Protein AF-A0A6B3N991-F1 (afdb_monomer_lite)

Secondary structure (DSSP, 8-state):
------TT-EEETTEE--TTTT------TTPEEEETTTEEEE----SS---------GGGG----

pLDDT: mean 70.73, std 15.06, range [37.97, 91.69]

Organism: NCBI:txid2607765

Sequence (65 aa):
MNWTGSKNGTYINARPINYRRPSFHPLRHGDHLFLGASCRFHFLEITSAQKIPNTPSEADKTTMW

Structure (mmCIF, N/CA/C/O backbone):
data_AF-A0A6B3N991-F1
#
_entry.id   AF-A0A6B3N991-F1
#
loop_
_atom_site.group_PDB
_atom_site.id
_atom_site.type_symbol
_atom_site.label_atom_id
_atom_site.label_alt_id
_atom_site.label_comp_id
_atom_site.label_asym_id
_atom_site.label_entity_id
_atom_site.label_seq_id
_atom_site.pdbx_PDB_ins_code
_atom_site.Cartn_x
_atom_site.Cartn_y
_atom_site.Cartn_z
_atom_site.occupancy
_atom_site.B_iso_or_equiv
_atom_site.auth_seq_id
_atom_site.auth_comp_id
_atom_site.auth_asym_id
_atom_site.auth_atom_id
_atom_site.pdbx_PDB_model_num
ATOM 1 N N . MET A 1 1 ? 13.322 18.069 0.108 1.00 37.97 1 MET A N 1
ATOM 2 C CA . MET A 1 1 ? 13.169 16.611 0.312 1.00 37.97 1 MET A CA 1
ATOM 3 C C . MET A 1 1 ? 12.220 16.110 -0.772 1.00 37.97 1 MET A C 1
ATOM 5 O O . MET A 1 1 ? 11.030 16.379 -0.689 1.00 37.97 1 MET A O 1
ATOM 9 N N . ASN A 1 2 ? 12.741 15.528 -1.856 1.00 41.09 2 ASN A N 1
ATOM 10 C CA . ASN A 1 2 ? 11.924 15.067 -2.985 1.00 41.09 2 ASN A CA 1
ATOM 11 C C . ASN A 1 2 ? 11.358 13.682 -2.653 1.00 41.09 2 ASN A C 1
ATOM 13 O O . ASN A 1 2 ? 12.025 12.675 -2.862 1.00 41.09 2 ASN A O 1
ATOM 17 N N . TRP A 1 3 ? 10.128 13.632 -2.140 1.00 39.66 3 TRP A N 1
ATOM 18 C CA . TRP A 1 3 ? 9.366 12.400 -1.868 1.00 39.66 3 TRP A CA 1
ATOM 19 C C . TRP A 1 3 ? 8.900 11.684 -3.155 1.00 39.66 3 TRP A C 1
ATOM 21 O O . TRP A 1 3 ? 7.884 10.992 -3.179 1.00 39.66 3 TRP A O 1
ATOM 31 N N . THR A 1 4 ? 9.600 11.881 -4.273 1.00 46.97 4 THR A N 1
ATOM 32 C CA . THR A 1 4 ? 9.171 11.427 -5.594 1.00 46.97 4 THR A CA 1
ATOM 33 C C . THR A 1 4 ? 9.463 9.944 -5.770 1.00 46.97 4 THR A C 1
ATOM 35 O O . THR A 1 4 ? 10.523 9.593 -6.274 1.00 46.97 4 THR A O 1
ATOM 38 N N . GLY A 1 5 ? 8.502 9.109 -5.367 1.00 57.34 5 GLY A N 1
ATOM 39 C CA . GLY A 1 5 ? 8.266 7.753 -5.872 1.00 57.34 5 GLY A CA 1
ATOM 40 C C . GLY A 1 5 ? 9.395 6.740 -5.664 1.00 57.34 5 GLY A C 1
ATOM 41 O O . GLY A 1 5 ? 10.490 6.864 -6.203 1.00 57.34 5 GLY A O 1
ATOM 42 N N . SER A 1 6 ? 9.100 5.645 -4.962 1.00 61.97 6 SER A N 1
ATOM 43 C CA . SER A 1 6 ? 9.980 4.472 -4.974 1.00 61.97 6 SER A CA 1
ATOM 44 C C . SER A 1 6 ? 10.188 3.996 -6.421 1.00 61.97 6 SER A C 1
ATOM 46 O O . SER A 1 6 ? 9.238 3.556 -7.069 1.00 61.97 6 SER A O 1
ATOM 48 N N . LYS A 1 7 ? 11.428 4.059 -6.935 1.00 67.19 7 LYS A N 1
ATOM 49 C CA . LYS A 1 7 ? 11.789 3.527 -8.269 1.00 67.19 7 LYS A CA 1
ATOM 50 C C . LYS A 1 7 ? 11.520 2.024 -8.387 1.00 67.19 7 LYS A C 1
ATOM 52 O O . LYS A 1 7 ? 11.280 1.536 -9.484 1.00 67.19 7 LYS A O 1
ATOM 57 N N . ASN A 1 8 ? 11.520 1.321 -7.255 1.00 71.38 8 ASN A N 1
ATOM 58 C CA . ASN A 1 8 ? 11.277 -0.119 -7.175 1.00 71.38 8 ASN A CA 1
ATOM 59 C C . ASN A 1 8 ? 9.777 -0.467 -7.219 1.00 71.38 8 ASN A C 1
ATOM 61 O O . ASN A 1 8 ? 9.418 -1.642 -7.216 1.00 71.38 8 ASN A O 1
ATOM 65 N N . GLY A 1 9 ? 8.905 0.545 -7.277 1.00 75.94 9 GLY A N 1
ATOM 66 C CA . GLY A 1 9 ? 7.458 0.390 -7.280 1.00 75.94 9 GLY A CA 1
ATOM 67 C C . GLY A 1 9 ? 6.883 0.217 -5.876 1.00 75.94 9 GLY A C 1
ATOM 68 O O . GLY A 1 9 ? 7.489 -0.386 -4.987 1.00 75.94 9 GLY A O 1
ATOM 69 N N . THR A 1 10 ? 5.686 0.765 -5.696 1.00 80.81 10 THR A N 1
ATOM 70 C CA . THR A 1 10 ? 4.827 0.526 -4.537 1.00 80.81 10 THR A CA 1
ATOM 71 C C . THR A 1 10 ? 3.535 -0.079 -5.056 1.00 80.81 10 THR A C 1
ATOM 73 O O . THR A 1 10 ? 2.976 0.432 -6.031 1.00 80.81 10 THR A O 1
ATOM 76 N N . TYR A 1 11 ? 3.055 -1.139 -4.413 1.00 84.31 11 TYR A N 1
ATOM 77 C CA . TYR A 1 11 ? 1.818 -1.809 -4.797 1.00 84.31 11 TYR A CA 1
ATOM 78 C C . TYR A 1 11 ? 0.867 -1.909 -3.610 1.00 84.31 11 TYR A C 1
ATOM 80 O O . TYR A 1 11 ? 1.301 -2.116 -2.477 1.00 84.31 11 TYR A O 1
ATOM 88 N N . ILE A 1 12 ? -0.427 -1.808 -3.895 1.00 87.50 12 ILE A N 1
ATOM 89 C CA . ILE A 1 12 ? -1.518 -2.080 -2.956 1.00 87.50 12 ILE A CA 1
ATOM 90 C C . ILE A 1 12 ? -2.348 -3.197 -3.564 1.00 87.50 12 ILE A C 1
ATOM 92 O O . ILE A 1 12 ? -2.780 -3.077 -4.711 1.00 87.50 12 ILE A O 1
ATOM 96 N N . ASN A 1 13 ? -2.547 -4.294 -2.836 1.00 87.31 13 ASN A N 1
ATOM 97 C CA . ASN A 1 13 ? -3.310 -5.451 -3.314 1.00 87.31 13 ASN A CA 1
ATOM 98 C C . ASN A 1 13 ? -2.835 -5.923 -4.707 1.00 87.31 13 ASN A C 1
ATOM 100 O O . ASN A 1 13 ? -3.635 -6.139 -5.616 1.00 87.31 13 ASN A O 1
ATOM 104 N N . ALA A 1 14 ? -1.508 -6.009 -4.881 1.00 84.94 14 ALA A N 1
ATOM 105 C CA . ALA A 1 14 ? -0.813 -6.335 -6.135 1.00 84.94 14 ALA A CA 1
ATOM 106 C C . ALA A 1 14 ? -1.021 -5.347 -7.308 1.00 84.94 14 ALA A C 1
ATOM 108 O O . ALA A 1 14 ? -0.635 -5.640 -8.439 1.00 84.94 14 ALA A O 1
ATOM 109 N N . ARG A 1 15 ? -1.579 -4.153 -7.063 1.00 82.88 15 ARG A N 1
ATOM 110 C CA . ARG A 1 15 ? -1.763 -3.097 -8.073 1.00 82.88 15 ARG A CA 1
ATOM 111 C C . ARG A 1 15 ? -0.755 -1.965 -7.871 1.00 82.88 15 ARG A C 1
ATOM 113 O O . ARG A 1 15 ? -0.647 -1.468 -6.751 1.00 82.88 15 ARG A O 1
ATOM 120 N N . PRO A 1 16 ? -0.027 -1.531 -8.914 1.00 80.44 16 PRO A N 1
ATOM 121 C CA . PRO A 1 16 ? 0.963 -0.469 -8.777 1.00 80.44 16 PRO A CA 1
ATOM 122 C C . PRO A 1 16 ? 0.295 0.878 -8.481 1.00 80.44 16 PRO A C 1
ATOM 124 O O . PRO A 1 16 ? -0.663 1.269 -9.152 1.00 80.44 16 PRO A O 1
ATOM 127 N N . ILE A 1 17 ? 0.839 1.623 -7.519 1.00 78.25 17 ILE A N 1
ATOM 128 C CA . ILE A 1 17 ? 0.485 3.028 -7.313 1.00 78.25 17 ILE A CA 1
ATOM 129 C C . ILE A 1 17 ? 1.288 3.854 -8.322 1.00 78.25 17 ILE A C 1
ATOM 131 O O . ILE A 1 17 ? 2.518 3.920 -8.264 1.00 78.25 17 ILE A O 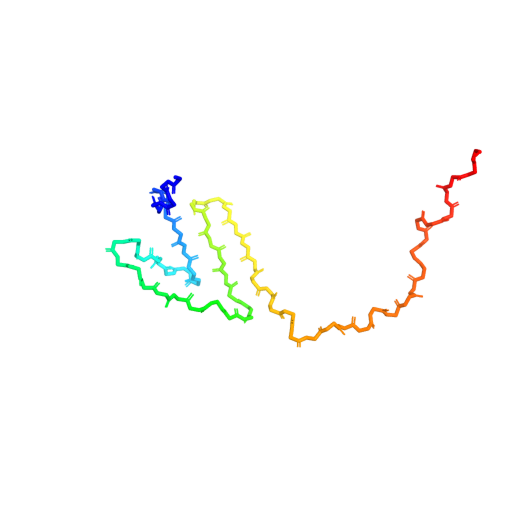1
ATOM 135 N N . ASN A 1 18 ? 0.600 4.481 -9.274 1.00 69.19 18 ASN A N 1
ATOM 136 C CA . ASN A 1 18 ? 1.249 5.324 -10.272 1.00 69.19 18 ASN A CA 1
ATOM 137 C C . ASN A 1 18 ? 1.779 6.604 -9.621 1.00 69.19 18 ASN A C 1
ATOM 139 O O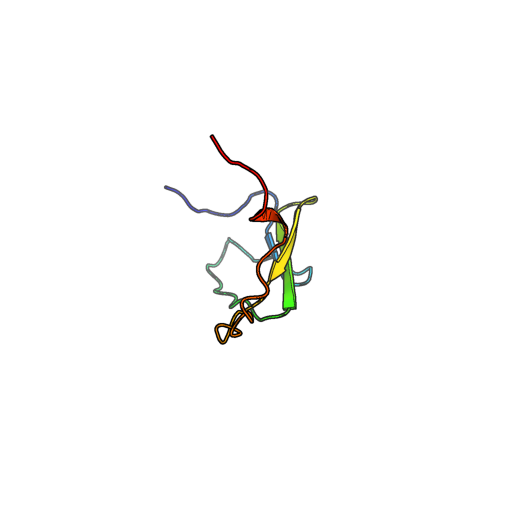 . ASN A 1 18 ? 1.014 7.508 -9.335 1.00 69.19 18 ASN A O 1
ATOM 143 N N . TYR A 1 19 ? 3.095 6.731 -9.463 1.00 64.06 19 TYR A N 1
ATOM 144 C CA . TYR A 1 19 ? 3.731 7.944 -8.925 1.00 64.06 19 TYR A CA 1
ATOM 145 C C . TYR A 1 19 ? 3.706 9.135 -9.902 1.00 64.06 19 TYR A C 1
ATOM 147 O O . TYR A 1 19 ? 3.948 10.271 -9.503 1.00 64.06 19 TYR A O 1
ATOM 155 N N . ARG A 1 20 ? 3.437 8.889 -11.197 1.00 60.78 20 ARG A N 1
ATOM 156 C CA . ARG A 1 20 ? 3.406 9.924 -12.252 1.00 60.78 20 ARG A CA 1
ATOM 157 C C . ARG A 1 20 ? 2.174 10.825 -12.191 1.00 60.78 20 ARG A C 1
ATOM 159 O O . ARG A 1 20 ? 2.163 11.887 -12.804 1.00 60.78 20 ARG A O 1
ATOM 166 N N . ARG A 1 21 ? 1.136 10.401 -11.478 1.00 61.78 21 ARG A N 1
ATOM 167 C CA . ARG A 1 21 ? -0.001 11.239 -11.108 1.00 61.78 21 ARG A CA 1
ATOM 168 C C . ARG A 1 21 ? -0.131 11.098 -9.602 1.00 61.78 21 ARG A C 1
ATOM 170 O O . ARG A 1 21 ? -0.157 9.961 -9.157 1.00 61.78 21 ARG A O 1
ATOM 177 N N . PRO A 1 22 ? -0.210 12.173 -8.811 1.00 58.03 22 PRO A N 1
ATOM 178 C CA . PRO A 1 22 ? -0.551 12.058 -7.399 1.00 58.03 22 PRO A CA 1
ATOM 179 C C . PRO A 1 22 ? -2.007 11.577 -7.281 1.00 58.03 22 PRO A C 1
ATOM 181 O O . PRO A 1 22 ? -2.921 12.342 -7.000 1.00 58.03 22 PRO A O 1
ATOM 184 N N . SER A 1 23 ? -2.252 10.302 -7.580 1.00 61.22 23 SER A N 1
ATOM 185 C CA . SER A 1 23 ? -3.511 9.638 -7.309 1.00 61.22 23 SER A CA 1
ATOM 186 C C . SER A 1 23 ? -3.467 9.259 -5.843 1.00 61.22 23 SER A C 1
ATOM 188 O O . SER A 1 23 ? -2.738 8.347 -5.451 1.00 61.22 23 SER A O 1
ATOM 190 N N . PHE A 1 24 ? -4.218 9.994 -5.036 1.00 67.56 24 PHE A N 1
ATOM 191 C CA . PHE A 1 24 ? -4.465 9.614 -3.660 1.00 67.56 24 PHE A CA 1
ATOM 192 C C . PHE A 1 24 ? -5.224 8.281 -3.663 1.00 67.56 24 PHE A C 1
ATOM 194 O O . PHE A 1 24 ? -6.370 8.219 -4.106 1.00 67.56 24 PHE A O 1
ATOM 201 N N . HIS A 1 25 ? -4.563 7.204 -3.235 1.00 73.00 25 HIS A N 1
ATOM 202 C CA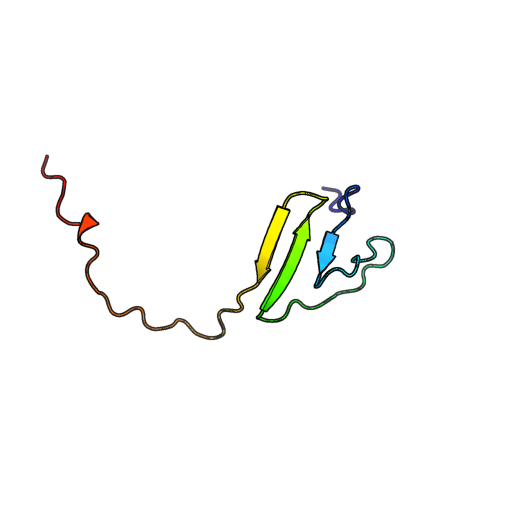 . HIS A 1 25 ? -5.213 5.921 -2.996 1.00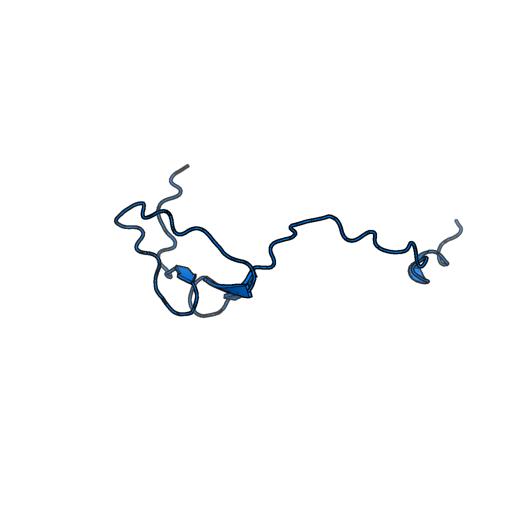 73.00 25 HIS A CA 1
ATOM 203 C C . HIS A 1 25 ? -5.379 5.760 -1.482 1.00 73.00 25 HIS A C 1
ATOM 205 O O . HIS A 1 25 ? -4.382 5.500 -0.806 1.00 73.00 25 HIS A O 1
ATOM 211 N N . PRO A 1 26 ? -6.585 5.977 -0.926 1.00 82.56 26 PRO A N 1
ATOM 212 C CA . PRO A 1 26 ? -6.804 5.811 0.504 1.00 82.56 26 PRO A CA 1
ATOM 213 C C . PRO A 1 26 ? -6.591 4.345 0.888 1.00 82.56 26 PRO A C 1
ATOM 215 O O . PRO A 1 26 ? -7.187 3.458 0.277 1.00 82.56 26 PRO A O 1
ATOM 218 N N . LEU A 1 27 ? -5.748 4.110 1.894 1.00 86.75 27 LEU A N 1
ATOM 219 C CA . LEU A 1 27 ? -5.547 2.784 2.476 1.00 86.75 27 LEU A CA 1
ATOM 220 C C . LEU A 1 27 ? -6.786 2.357 3.258 1.00 86.75 27 LEU A C 1
ATOM 222 O O . LEU A 1 27 ? -7.414 3.181 3.925 1.00 86.75 27 LEU A O 1
ATOM 226 N N . ARG A 1 28 ? -7.120 1.071 3.184 1.00 88.81 28 ARG A N 1
ATOM 227 C CA . ARG A 1 28 ? -8.236 0.453 3.904 1.00 88.81 28 ARG A CA 1
ATOM 228 C C . ARG A 1 28 ? -7.740 -0.691 4.768 1.00 88.81 28 ARG A C 1
ATOM 230 O O . ARG A 1 28 ? -6.823 -1.409 4.371 1.00 88.81 28 ARG A O 1
ATOM 237 N N . HIS A 1 29 ? -8.369 -0.886 5.929 1.00 89.00 29 HIS A N 1
ATOM 238 C CA . HIS A 1 29 ? -8.100 -2.040 6.788 1.00 89.00 29 HIS A CA 1
ATOM 239 C C . HIS A 1 29 ? -8.058 -3.349 5.977 1.00 89.00 29 HIS A C 1
ATOM 241 O O . HIS A 1 29 ? -8.990 -3.657 5.234 1.00 89.00 29 HIS A O 1
ATOM 247 N N . GLY A 1 30 ? -6.985 -4.122 6.144 1.00 89.00 30 GLY A N 1
ATOM 248 C CA . GLY A 1 30 ? -6.747 -5.381 5.441 1.00 89.00 30 GLY A CA 1
ATOM 249 C C . GLY A 1 30 ? -5.956 -5.258 4.134 1.00 89.00 30 GLY A C 1
ATOM 250 O O . GLY A 1 30 ? -5.624 -6.287 3.547 1.00 89.00 30 GLY A O 1
ATOM 251 N N . ASP A 1 31 ? -5.619 -4.048 3.678 1.00 91.69 31 ASP A N 1
ATOM 252 C CA . ASP A 1 31 ? -4.828 -3.868 2.459 1.00 91.69 31 ASP A CA 1
ATOM 253 C C . ASP A 1 31 ? -3.427 -4.489 2.572 1.00 91.69 31 ASP A C 1
ATOM 255 O O . ASP A 1 31 ? -2.726 -4.348 3.579 1.00 91.69 31 ASP A O 1
ATOM 259 N N . HIS A 1 32 ? -2.983 -5.124 1.487 1.00 90.12 32 HIS A N 1
ATOM 260 C CA . HIS A 1 32 ? -1.623 -5.637 1.354 1.00 90.12 32 HIS A CA 1
ATOM 261 C C . HIS A 1 32 ? -0.728 -4.609 0.673 1.00 90.12 32 HIS A C 1
ATOM 263 O O . HIS A 1 32 ? -0.917 -4.288 -0.504 1.00 90.12 32 HIS A O 1
ATOM 269 N N . LEU A 1 33 ? 0.280 -4.139 1.396 1.00 88.94 33 LEU A N 1
ATOM 270 C CA . LEU A 1 33 ? 1.265 -3.186 0.905 1.00 88.94 33 LEU A CA 1
ATOM 271 C C . LEU A 1 33 ? 2.533 -3.920 0.483 1.00 88.94 33 LEU A C 1
ATOM 273 O O . LEU A 1 33 ? 3.086 -4.717 1.243 1.00 88.94 33 LEU A O 1
ATOM 277 N N . PHE A 1 34 ? 3.027 -3.600 -0.708 1.00 86.19 34 PHE A N 1
ATOM 278 C CA . PHE A 1 34 ? 4.284 -4.128 -1.226 1.00 86.19 34 PHE A CA 1
ATOM 279 C C . PHE A 1 34 ? 5.222 -2.978 -1.566 1.00 86.19 34 PHE A C 1
ATOM 281 O O . PHE A 1 34 ? 4.863 -2.081 -2.336 1.00 86.19 34 PHE A O 1
ATOM 288 N N . LEU A 1 35 ? 6.430 -3.015 -1.005 1.00 83.06 35 LEU A N 1
ATOM 289 C CA . LEU A 1 35 ? 7.502 -2.072 -1.324 1.00 83.06 35 LEU A CA 1
ATOM 290 C C . LEU A 1 35 ? 8.611 -2.837 -2.048 1.00 83.06 35 LEU A C 1
ATOM 292 O O . LEU A 1 35 ? 9.266 -3.702 -1.461 1.00 83.06 35 LEU A O 1
ATOM 296 N N . GLY A 1 36 ? 8.814 -2.537 -3.332 1.00 75.94 36 GLY A N 1
ATOM 297 C CA . GLY A 1 36 ? 9.713 -3.329 -4.171 1.00 75.94 36 GLY A CA 1
ATOM 298 C C . GLY A 1 36 ? 9.294 -4.804 -4.274 1.00 75.94 36 GLY A C 1
ATOM 299 O O . GLY A 1 36 ? 8.118 -5.138 -4.153 1.00 75.94 36 GLY A O 1
ATOM 300 N N . ALA A 1 37 ? 10.268 -5.691 -4.504 1.00 70.12 37 ALA A N 1
ATOM 301 C CA . ALA A 1 37 ? 10.029 -7.128 -4.692 1.00 70.12 37 ALA A CA 1
ATOM 302 C C . ALA A 1 37 ? 9.963 -7.940 -3.381 1.00 70.12 37 ALA A C 1
ATOM 304 O O . ALA A 1 37 ? 9.493 -9.078 -3.394 1.00 70.12 37 ALA A O 1
ATOM 305 N N . SER A 1 38 ? 10.426 -7.376 -2.260 1.00 76.50 38 SER A N 1
ATOM 306 C CA . SER A 1 38 ? 10.799 -8.176 -1.081 1.00 76.50 38 SER A CA 1
ATOM 307 C C . SER A 1 38 ? 10.061 -7.805 0.203 1.00 76.50 38 SER A C 1
ATOM 309 O O . SER A 1 38 ? 10.019 -8.614 1.125 1.00 76.50 38 SER A O 1
ATOM 311 N N . CYS A 1 39 ? 9.470 -6.612 0.293 1.00 82.81 39 CYS A N 1
ATOM 312 C CA . CYS A 1 39 ? 8.810 -6.159 1.516 1.00 82.81 39 CYS A CA 1
ATOM 313 C C . CYS A 1 39 ? 7.291 -6.265 1.378 1.00 82.81 39 CYS A C 1
ATOM 315 O O . CYS A 1 39 ? 6.714 -5.723 0.433 1.00 82.81 39 CYS A O 1
ATOM 317 N N . ARG A 1 40 ? 6.656 -6.947 2.336 1.00 88.00 40 ARG A N 1
ATOM 318 C CA . ARG A 1 40 ? 5.208 -7.180 2.389 1.00 88.00 40 ARG A CA 1
ATOM 319 C C . ARG A 1 40 ? 4.683 -6.762 3.753 1.00 88.00 40 ARG A C 1
ATOM 321 O O . ARG A 1 40 ? 5.233 -7.185 4.767 1.00 88.00 40 ARG A O 1
ATOM 328 N N . PHE A 1 41 ? 3.625 -5.963 3.768 1.00 88.88 41 PHE A N 1
ATOM 329 C CA . PHE A 1 41 ? 2.985 -5.489 4.991 1.00 88.88 41 PHE A CA 1
ATOM 330 C C . PHE A 1 41 ? 1.471 -5.641 4.885 1.00 88.88 41 PHE A C 1
ATOM 332 O O . PHE A 1 41 ? 0.903 -5.534 3.797 1.00 88.88 41 PHE A O 1
ATOM 339 N N . HIS A 1 42 ? 0.827 -5.841 6.030 1.00 90.50 42 HIS A N 1
ATOM 340 C CA . HIS A 1 42 ? -0.624 -5.790 6.161 1.00 90.50 42 HIS A CA 1
ATOM 341 C C . HIS A 1 42 ? -0.996 -4.474 6.832 1.00 90.50 42 HIS A C 1
ATOM 343 O O . HIS A 1 42 ? -0.473 -4.150 7.900 1.00 90.50 42 HIS A O 1
ATOM 349 N N . PHE A 1 43 ? -1.879 -3.707 6.204 1.00 90.25 43 PHE A N 1
ATOM 350 C CA . PHE A 1 43 ? -2.393 -2.486 6.796 1.00 90.25 43 PHE A CA 1
ATOM 351 C C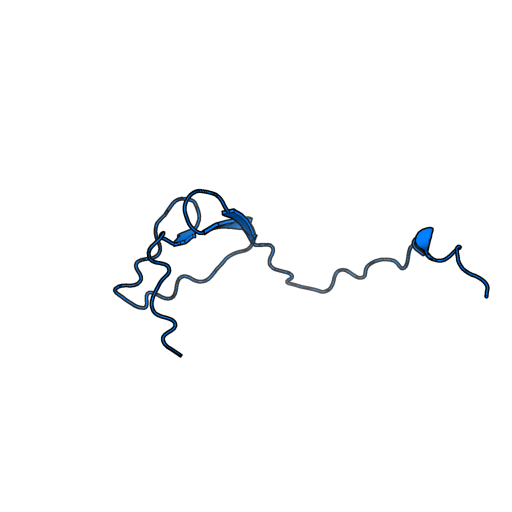 . PHE A 1 43 ? -3.546 -2.819 7.741 1.00 90.25 43 PHE A C 1
ATOM 353 O O . PHE A 1 43 ? -4.581 -3.335 7.323 1.00 90.25 43 PHE A O 1
ATOM 360 N N . LEU A 1 44 ? -3.371 -2.506 9.020 1.00 88.44 44 LEU A N 1
ATOM 361 C CA . LEU A 1 44 ? -4.408 -2.643 10.033 1.00 88.44 44 LEU A CA 1
ATOM 362 C C . LEU A 1 44 ? -4.821 -1.247 10.483 1.00 88.44 44 LEU A C 1
ATOM 364 O O . LEU A 1 44 ? -4.069 -0.546 11.155 1.00 88.44 44 LEU A O 1
ATOM 368 N N . GLU A 1 45 ? -6.024 -0.843 10.094 1.00 88.00 45 GLU A N 1
ATOM 369 C CA . GLU A 1 45 ? -6.633 0.378 10.609 1.00 88.00 45 GLU A CA 1
ATOM 370 C C . GLU A 1 45 ? -7.118 0.141 12.041 1.00 88.00 45 GLU A C 1
ATOM 372 O O . GLU A 1 45 ? -7.892 -0.789 12.287 1.00 88.00 45 GLU A O 1
ATOM 377 N N . ILE A 1 46 ? -6.667 0.977 12.975 1.00 84.56 46 ILE A N 1
ATOM 378 C CA . ILE A 1 46 ? -7.107 0.963 14.371 1.00 84.56 46 ILE A CA 1
ATOM 379 C C . ILE A 1 46 ? -8.211 2.014 14.507 1.00 84.56 46 ILE A C 1
ATOM 381 O O . ILE A 1 46 ? -7.940 3.192 14.722 1.00 84.56 46 ILE A O 1
ATOM 385 N N . THR A 1 47 ? -9.466 1.594 14.346 1.00 77.19 47 THR A N 1
ATOM 386 C CA . THR A 1 47 ? -10.641 2.487 14.407 1.00 77.19 47 THR A CA 1
ATOM 387 C C . THR A 1 47 ? -11.061 2.832 15.838 1.00 77.19 47 THR A C 1
ATOM 389 O O . THR A 1 47 ? -11.846 3.750 16.061 1.00 77.19 47 THR A O 1
ATOM 392 N N . SER A 1 48 ? -10.546 2.099 16.823 1.00 74.19 48 SER A N 1
ATOM 393 C CA . SER A 1 48 ? -10.669 2.401 18.244 1.00 74.19 48 SER A CA 1
ATOM 394 C C . SER A 1 48 ? -9.513 1.755 19.001 1.00 74.19 48 SER A C 1
ATOM 396 O O . SER A 1 48 ? -9.016 0.695 18.615 1.00 74.19 48 SER A O 1
ATOM 398 N N . ALA A 1 49 ? -9.072 2.383 20.093 1.00 71.12 49 ALA A N 1
ATOM 399 C CA . ALA A 1 49 ? -8.185 1.716 21.030 1.00 71.12 49 ALA A CA 1
ATOM 400 C C . ALA A 1 49 ? -8.968 0.552 21.645 1.00 71.12 49 ALA A C 1
ATOM 402 O O . ALA A 1 49 ? -9.837 0.763 22.495 1.00 71.12 49 ALA A O 1
ATOM 403 N N . GLN A 1 50 ? -8.697 -0.680 21.204 1.00 59.97 50 GLN A N 1
ATOM 404 C CA . GLN A 1 50 ? -9.107 -1.831 21.992 1.00 59.97 50 GLN A CA 1
ATOM 405 C C . GLN A 1 50 ? -8.495 -1.633 23.372 1.00 59.97 50 GLN A C 1
ATOM 407 O O . GLN A 1 50 ? -7.289 -1.428 23.505 1.00 59.97 50 GLN A O 1
ATOM 412 N N . LYS A 1 51 ? -9.353 -1.612 24.391 1.00 55.59 51 LYS A N 1
ATOM 413 C CA . LYS A 1 51 ? -8.945 -1.579 25.788 1.00 55.59 51 LYS A CA 1
ATOM 414 C C . LYS A 1 51 ? -8.179 -2.878 26.011 1.00 55.59 51 LYS A C 1
ATOM 416 O O . LYS A 1 51 ? -8.803 -3.904 26.254 1.00 55.59 51 LYS A O 1
ATOM 421 N N . ILE A 1 52 ? -6.861 -2.849 25.814 1.00 61.12 52 ILE A N 1
ATOM 422 C CA . ILE A 1 52 ? -5.978 -3.969 26.122 1.00 61.12 52 ILE A CA 1
ATOM 423 C C . ILE A 1 52 ? -6.253 -4.234 27.601 1.00 61.12 52 ILE A C 1
ATOM 425 O O . ILE A 1 52 ? -6.013 -3.334 28.414 1.00 61.12 52 ILE A O 1
ATOM 429 N N . PRO A 1 53 ? -6.872 -5.369 27.979 1.00 52.44 53 PRO A N 1
ATOM 430 C CA . PRO A 1 53 ? -6.935 -5.699 29.385 1.00 52.44 53 PRO A CA 1
ATOM 431 C C . PRO A 1 53 ? -5.482 -5.716 29.840 1.00 52.44 53 PRO A C 1
ATOM 433 O O . PRO A 1 53 ? -4.647 -6.330 29.180 1.00 52.44 53 PRO A O 1
ATOM 436 N N . ASN A 1 54 ? -5.178 -4.975 30.904 1.00 56.69 54 ASN A N 1
ATOM 437 C CA . ASN A 1 54 ? -3.886 -5.017 31.571 1.00 56.69 54 ASN A CA 1
ATOM 438 C C . ASN A 1 54 ? -3.699 -6.440 32.119 1.00 56.69 54 ASN A C 1
ATOM 440 O O . ASN A 1 54 ? -3.849 -6.673 33.312 1.00 56.69 54 ASN A O 1
ATOM 444 N N . THR A 1 55 ? -3.462 -7.422 31.256 1.00 59.09 55 THR A N 1
ATOM 445 C CA . THR A 1 55 ? -2.808 -8.657 31.635 1.00 59.09 55 THR A CA 1
ATOM 446 C C . THR A 1 55 ? -1.366 -8.239 31.843 1.00 59.09 55 THR A C 1
ATOM 448 O O . THR A 1 55 ? -0.711 -7.898 30.853 1.00 59.09 55 THR A O 1
ATOM 451 N N . PRO A 1 56 ? -0.892 -8.143 33.098 1.00 56.03 56 PRO A N 1
ATOM 452 C CA . PRO A 1 56 ? 0.509 -7.860 33.340 1.00 56.03 56 PRO A CA 1
ATOM 453 C C . PRO A 1 56 ? 1.313 -8.893 32.557 1.00 56.03 56 PRO A C 1
ATOM 455 O O . PRO A 1 56 ? 1.126 -10.099 32.726 1.00 56.03 56 PRO A O 1
ATOM 458 N N . SER A 1 57 ? 2.140 -8.409 31.635 1.00 57.69 57 SER A N 1
ATOM 459 C CA . SER A 1 57 ? 3.119 -9.249 30.967 1.00 57.69 57 SER A CA 1
ATOM 460 C C . SER A 1 57 ? 4.000 -9.853 32.057 1.00 57.69 57 SER A C 1
ATOM 462 O O . SER A 1 57 ? 4.535 -9.122 32.888 1.00 57.69 57 SER A O 1
ATOM 464 N N . GLU A 1 58 ? 4.175 -11.176 32.070 1.00 57.53 58 GLU A N 1
ATOM 465 C CA . GLU A 1 58 ? 5.122 -11.840 32.981 1.00 57.53 58 GLU A CA 1
ATOM 466 C C . GLU A 1 58 ? 6.563 -11.313 32.832 1.00 57.53 58 GLU A C 1
ATOM 468 O O . GLU A 1 58 ? 7.392 -11.551 33.708 1.00 57.53 58 GLU A O 1
ATOM 473 N N . ALA A 1 59 ? 6.847 -10.536 31.778 1.00 55.06 59 ALA A N 1
ATOM 474 C CA . ALA A 1 59 ? 8.109 -9.829 31.588 1.00 55.06 59 ALA A CA 1
ATOM 475 C C . ALA A 1 59 ? 8.413 -8.767 32.667 1.00 55.06 59 ALA A C 1
ATOM 477 O O . ALA A 1 59 ? 9.571 -8.391 32.812 1.00 55.06 59 ALA A O 1
ATOM 478 N N . ASP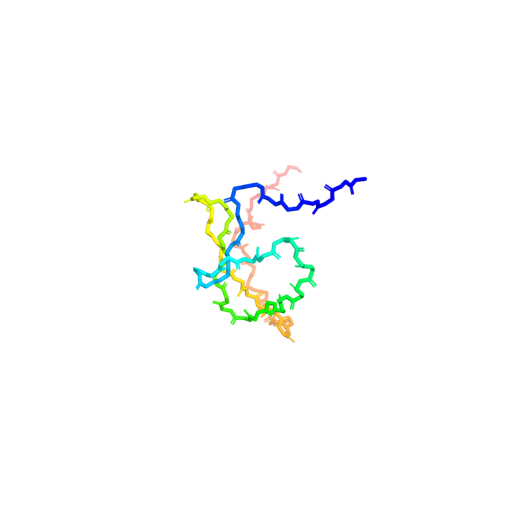 A 1 60 ? 7.426 -8.324 33.457 1.00 53.44 60 ASP A N 1
ATOM 479 C CA . ASP A 1 60 ? 7.632 -7.354 34.551 1.00 53.44 60 ASP A CA 1
ATOM 480 C C . ASP A 1 60 ? 8.150 -7.986 35.860 1.00 53.44 60 ASP A C 1
ATOM 482 O O . ASP A 1 60 ? 8.284 -7.308 36.879 1.00 53.44 60 ASP A O 1
ATOM 486 N N . LYS A 1 61 ? 8.462 -9.291 35.875 1.00 57.81 61 LYS A N 1
ATOM 487 C CA . LYS A 1 61 ? 8.997 -9.975 37.069 1.00 57.81 61 LYS A CA 1
ATOM 488 C C . LYS A 1 61 ? 10.515 -10.112 37.110 1.00 57.81 61 LYS A C 1
ATOM 490 O O . LYS A 1 61 ? 11.032 -10.858 37.942 1.00 57.81 61 LYS A O 1
ATOM 495 N N . THR A 1 62 ? 11.270 -9.430 36.256 1.00 58.09 62 THR A N 1
ATOM 496 C CA . THR A 1 62 ? 12.731 -9.545 36.328 1.00 58.09 62 THR A CA 1
ATOM 497 C C . THR A 1 62 ? 13.396 -8.216 36.044 1.00 58.09 62 THR A C 1
ATOM 499 O O . THR A 1 62 ? 13.656 -7.874 34.897 1.00 58.09 62 THR A O 1
ATOM 502 N N . THR A 1 63 ? 13.692 -7.472 37.111 1.00 47.94 63 THR A N 1
ATOM 503 C CA . THR A 1 63 ? 15.064 -7.089 37.485 1.00 47.94 63 THR A CA 1
ATOM 504 C C . THR A 1 63 ? 15.005 -6.213 38.742 1.00 47.94 63 THR A C 1
ATOM 506 O O . THR A 1 63 ? 14.564 -5.071 38.692 1.00 47.94 63 THR A O 1
ATOM 509 N N . MET A 1 64 ? 15.446 -6.772 39.872 1.00 50.78 64 MET A N 1
ATOM 510 C CA . MET A 1 64 ? 15.865 -6.015 41.053 1.00 50.78 64 MET A CA 1
ATOM 511 C C . MET A 1 64 ? 17.359 -5.724 40.896 1.00 50.78 64 MET A C 1
ATOM 513 O O . MET A 1 64 ? 18.140 -6.675 40.839 1.00 50.78 64 MET A O 1
ATOM 517 N N . TRP A 1 65 ? 17.733 -4.447 40.852 1.00 53.78 65 TRP A N 1
ATOM 518 C CA . TRP A 1 65 ? 19.040 -3.955 41.294 1.00 53.78 65 TRP A CA 1
ATOM 519 C C . TRP A 1 65 ? 18.824 -2.653 42.054 1.00 53.78 65 TRP A C 1
ATOM 521 O O . TRP A 1 65 ? 18.108 -1.782 41.510 1.00 53.78 65 TRP A O 1
#

Foldseek 3Di:
DPPQDQPLFKDKPNHTDDSVDPPDDDDDQQIWIDRHPPDIDGDHDPPDPPPPPPPPDPVVVDDDD

InterPro domains:
  IPR008984 SMAD/FHA domain superfamily [SSF49879] (5-50)

Radius of gyration: 18.91 Å; chains: 1; bounding box: 30×28×54 Å